Protein AF-A0A522AWQ5-F1 (afdb_monomer_lite)

Structure (mmCIF, N/CA/C/O backbone):
data_AF-A0A522AWQ5-F1
#
_entry.id   AF-A0A522AWQ5-F1
#
loop_
_atom_site.group_PDB
_atom_site.id
_atom_site.type_symbol
_atom_site.label_atom_id
_atom_site.label_alt_id
_atom_site.label_comp_id
_atom_site.label_asym_id
_atom_site.label_entity_id
_atom_site.label_seq_id
_atom_site.pdbx_PDB_ins_code
_atom_site.Cartn_x
_atom_site.Cartn_y
_atom_site.Cartn_z
_atom_site.occupancy
_atom_site.B_iso_or_equiv
_atom_site.auth_seq_id
_atom_site.auth_comp_id
_atom_site.auth_asym_id
_atom_site.auth_atom_id
_atom_site.pdbx_PDB_model_num
ATOM 1 N N . MET A 1 1 ? -18.745 2.064 -3.150 1.00 81.62 1 MET A N 1
ATOM 2 C CA . MET A 1 1 ? -17.447 1.526 -3.610 1.00 81.62 1 MET A CA 1
ATOM 3 C C . MET A 1 1 ? -16.704 2.576 -4.414 1.00 81.62 1 MET A C 1
ATOM 5 O O . MET A 1 1 ? -17.280 3.145 -5.334 1.00 81.62 1 MET A O 1
ATOM 9 N N . VAL A 1 2 ? -15.467 2.859 -4.018 1.00 91.50 2 VAL A N 1
ATOM 10 C CA . VAL A 1 2 ? -14.541 3.781 -4.694 1.00 91.50 2 VAL A CA 1
ATOM 11 C C . VAL A 1 2 ? -13.249 3.024 -5.001 1.00 91.50 2 VAL A C 1
ATOM 13 O O . VAL A 1 2 ? -12.941 2.045 -4.313 1.00 91.50 2 VAL A O 1
ATOM 16 N N . LYS A 1 3 ? -12.498 3.439 -6.027 1.00 93.88 3 LYS A N 1
ATOM 17 C CA . LYS A 1 3 ? -11.149 2.907 -6.253 1.00 93.88 3 LYS A CA 1
ATOM 18 C C . LYS A 1 3 ? -10.266 3.263 -5.061 1.00 93.88 3 LYS A C 1
ATOM 20 O O . LYS A 1 3 ? -10.357 4.370 -4.534 1.00 93.88 3 LYS A O 1
ATOM 25 N N . LEU A 1 4 ? -9.399 2.343 -4.654 1.00 93.19 4 LEU A N 1
ATOM 26 C CA . LEU A 1 4 ? -8.488 2.545 -3.531 1.00 93.19 4 LEU A CA 1
ATOM 27 C C . LEU A 1 4 ? -7.669 3.832 -3.709 1.00 93.19 4 LEU A C 1
ATOM 29 O O . LEU A 1 4 ? -7.658 4.664 -2.807 1.00 93.19 4 LEU A O 1
ATOM 33 N N . ARG A 1 5 ? -7.090 4.053 -4.894 1.00 92.62 5 ARG A N 1
ATOM 34 C CA . ARG A 1 5 ? -6.305 5.258 -5.214 1.00 92.62 5 ARG A CA 1
ATOM 35 C C . ARG A 1 5 ? -7.086 6.578 -5.105 1.00 92.62 5 ARG A C 1
ATOM 37 O O . ARG A 1 5 ? -6.496 7.610 -4.806 1.00 92.62 5 ARG A O 1
ATOM 44 N N . ASP A 1 6 ? -8.400 6.538 -5.338 1.00 93.88 6 ASP A N 1
ATOM 45 C CA . ASP A 1 6 ? -9.264 7.725 -5.413 1.00 93.88 6 ASP A CA 1
ATOM 46 C C . ASP A 1 6 ? -9.902 8.068 -4.059 1.00 93.88 6 ASP A C 1
ATOM 48 O O . ASP A 1 6 ? -10.607 9.070 -3.927 1.00 93.88 6 ASP A O 1
ATOM 52 N N . HIS A 1 7 ? -9.688 7.238 -3.035 1.00 93.88 7 HIS A N 1
ATOM 53 C CA . HIS A 1 7 ? -10.232 7.498 -1.712 1.00 93.88 7 HIS A CA 1
ATOM 54 C C . HIS A 1 7 ? -9.583 8.747 -1.098 1.00 93.88 7 HIS A C 1
ATOM 56 O O . HIS A 1 7 ? -8.361 8.850 -1.027 1.00 93.88 7 HIS A O 1
ATOM 62 N N . GLU A 1 8 ? -10.393 9.667 -0.566 1.00 93.19 8 GLU A N 1
ATOM 63 C CA . GLU A 1 8 ? -9.930 10.966 -0.048 1.00 93.19 8 GLU A CA 1
ATOM 64 C C . GLU A 1 8 ? -8.789 10.830 0.976 1.00 93.19 8 GLU A C 1
ATOM 66 O O . GLU A 1 8 ? -7.784 11.531 0.894 1.00 93.19 8 GLU A O 1
ATOM 71 N N . LYS A 1 9 ? -8.898 9.853 1.886 1.00 92.81 9 LYS A N 1
ATOM 72 C CA . LYS A 1 9 ? -7.884 9.551 2.917 1.00 92.81 9 LYS A CA 1
ATOM 73 C C . LYS A 1 9 ? -6.571 8.948 2.387 1.00 92.81 9 LYS A C 1
ATOM 75 O O . LYS A 1 9 ? -5.629 8.791 3.152 1.00 92.81 9 LYS A O 1
ATOM 80 N N . LEU A 1 10 ? -6.498 8.574 1.109 1.00 91.94 10 LEU A N 1
ATOM 81 C CA . LEU A 1 10 ? -5.268 8.095 0.463 1.00 91.94 10 LEU A CA 1
ATOM 82 C C . LEU A 1 10 ? -4.583 9.171 -0.383 1.00 91.94 10 LEU A C 1
ATOM 84 O O . LEU A 1 10 ? -3.482 8.948 -0.892 1.00 91.94 10 LEU A O 1
ATOM 88 N N . LYS A 1 11 ? -5.177 10.364 -0.486 1.00 89.94 11 LYS A N 1
ATOM 89 C CA . LYS A 1 11 ? -4.577 11.492 -1.194 1.00 89.94 11 LYS A CA 1
ATOM 90 C C . LYS A 1 11 ? -3.239 11.872 -0.553 1.00 89.94 11 LYS A C 1
ATOM 92 O O . LYS A 1 11 ? -3.180 12.222 0.620 1.00 89.94 11 LYS A O 1
ATOM 97 N N . GLY A 1 12 ? -2.162 11.801 -1.335 1.00 87.00 12 GLY A N 1
ATOM 98 C CA . GLY A 1 12 ? -0.795 12.066 -0.866 1.00 87.00 12 GLY A CA 1
ATOM 99 C C . GLY A 1 12 ? -0.112 10.891 -0.155 1.00 87.00 12 GLY A C 1
ATOM 100 O O . GLY A 1 12 ? 1.069 10.991 0.155 1.00 87.00 12 GLY A O 1
ATOM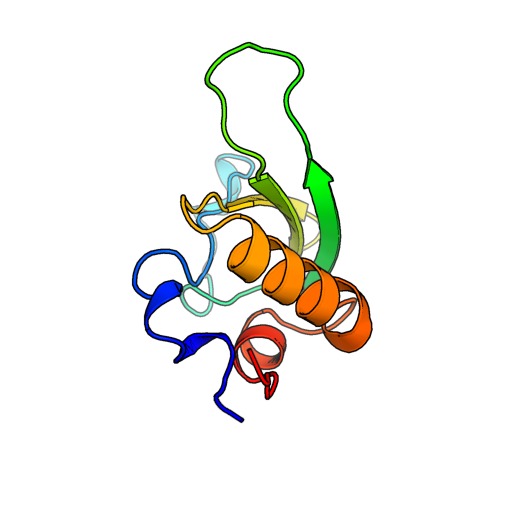 101 N N . LEU A 1 13 ? -0.821 9.779 0.068 1.00 89.88 13 LEU A N 1
ATOM 102 C CA . LEU A 1 13 ? -0.255 8.516 0.561 1.00 89.88 13 LEU A CA 1
ATOM 103 C C . LEU A 1 13 ? -0.151 7.452 -0.533 1.00 89.88 13 LEU A C 1
ATOM 105 O O . LEU A 1 13 ? 0.606 6.492 -0.388 1.00 89.88 13 LEU A O 1
ATOM 109 N N . TRP A 1 14 ? -0.944 7.600 -1.595 1.00 90.31 14 TRP A N 1
ATOM 110 C CA . TRP A 1 14 ? -0.941 6.723 -2.750 1.00 90.31 14 TRP A CA 1
ATOM 111 C C . TRP A 1 14 ? -0.384 7.435 -3.995 1.00 90.31 14 TRP A C 1
ATOM 113 O O . TRP A 1 14 ? -0.796 8.566 -4.273 1.00 90.31 14 TR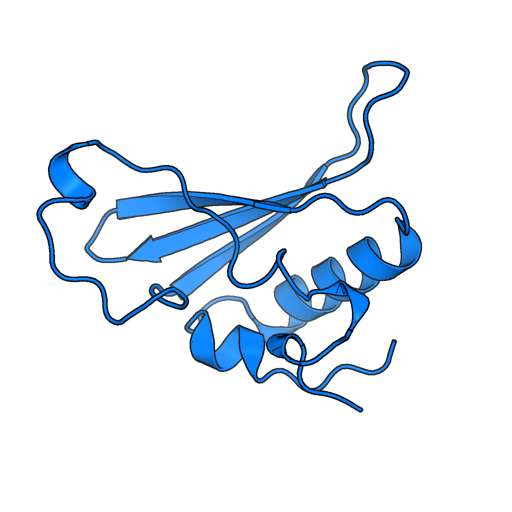P A O 1
ATOM 123 N N . PRO A 1 15 ? 0.492 6.773 -4.772 1.00 89.12 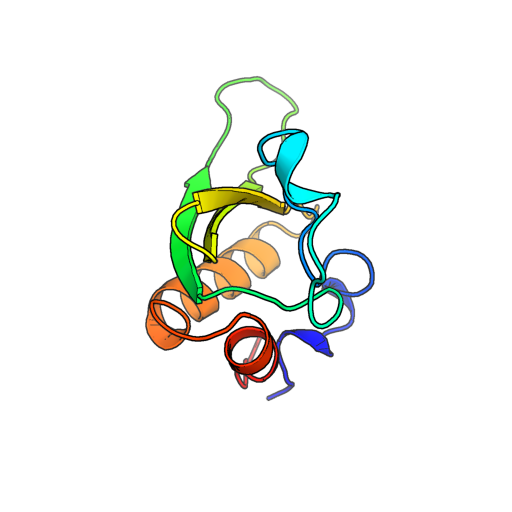15 PRO A N 1
ATOM 124 C CA . PRO A 1 15 ? 1.162 5.512 -4.443 1.00 89.12 15 PRO A CA 1
ATOM 125 C C . PRO A 1 15 ? 2.137 5.664 -3.260 1.00 89.12 15 PRO A C 1
ATOM 127 O O . PRO A 1 15 ? 2.602 6.774 -2.993 1.00 89.12 15 PRO A O 1
ATOM 130 N N . PRO A 1 16 ? 2.460 4.572 -2.539 1.00 88.81 16 PRO A N 1
ATOM 131 C CA . 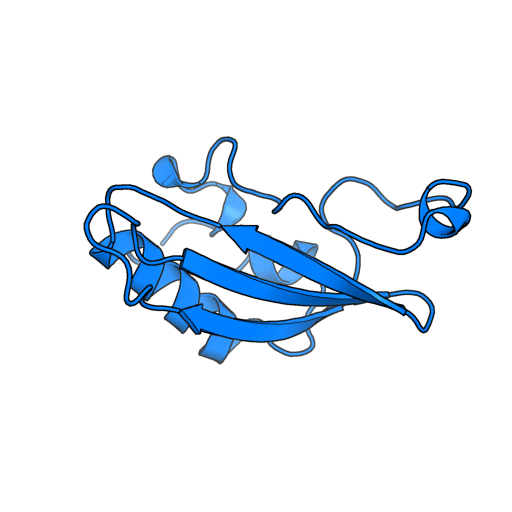PRO A 1 16 ? 3.461 4.620 -1.481 1.00 88.81 16 PRO A CA 1
ATOM 132 C C . PRO A 1 16 ? 4.820 5.069 -2.022 1.00 88.81 16 PRO A C 1
ATOM 134 O O . PRO A 1 16 ? 5.203 4.721 -3.137 1.00 88.81 16 PRO A O 1
ATOM 137 N N . VAL A 1 17 ? 5.586 5.783 -1.201 1.00 87.50 17 VAL A N 1
ATOM 138 C CA . VAL A 1 17 ? 6.997 6.046 -1.502 1.00 87.50 17 VAL A CA 1
ATOM 139 C C . VAL A 1 17 ? 7.795 4.783 -1.201 1.00 87.50 17 VAL A C 1
ATOM 141 O O . VAL A 1 17 ? 7.679 4.216 -0.111 1.00 87.50 17 VAL A O 1
ATOM 144 N N . PHE A 1 18 ? 8.594 4.345 -2.171 1.00 88.25 18 PHE A N 1
ATOM 145 C CA . PHE A 1 18 ? 9.399 3.134 -2.074 1.00 88.25 18 PHE A CA 1
ATOM 146 C C . PHE A 1 18 ? 10.883 3.452 -1.886 1.00 88.25 18 PHE A C 1
ATOM 148 O O . PHE A 1 18 ? 11.442 4.325 -2.547 1.00 88.25 18 PHE A O 1
ATOM 155 N N . GLU A 1 19 ? 11.523 2.694 -1.002 1.00 85.62 19 GLU A N 1
ATOM 156 C CA . GLU A 1 19 ? 12.968 2.663 -0.802 1.00 85.62 19 GLU A CA 1
ATOM 157 C C . GLU A 1 19 ? 13.562 1.451 -1.538 1.00 85.62 19 GLU A C 1
ATOM 159 O O . GLU A 1 19 ? 13.031 0.337 -1.450 1.00 85.62 19 GLU A O 1
ATOM 164 N N . GLY A 1 20 ? 14.675 1.667 -2.243 1.00 79.06 20 GLY A N 1
ATOM 165 C CA . GLY A 1 20 ? 15.382 0.653 -3.026 1.00 79.06 20 GLY A CA 1
ATOM 166 C C . GLY A 1 20 ? 16.871 0.981 -3.226 1.00 79.06 20 GLY A C 1
ATOM 167 O O . GLY A 1 20 ? 17.329 2.045 -2.798 1.00 79.06 20 GLY A O 1
ATOM 168 N N . PRO A 1 21 ? 17.654 0.071 -3.836 1.00 75.69 21 PRO A N 1
ATOM 169 C CA . PRO A 1 21 ? 19.086 0.271 -4.082 1.00 75.69 21 PRO A CA 1
ATOM 170 C C . PRO A 1 21 ? 19.346 1.495 -4.971 1.00 75.69 21 PRO A C 1
ATOM 172 O O . PRO A 1 21 ? 18.567 1.778 -5.864 1.00 75.69 21 PRO A O 1
ATOM 175 N N . HIS A 1 22 ? 20.453 2.219 -4.772 1.00 69.31 22 HIS A N 1
ATOM 176 C CA . HIS A 1 22 ? 20.696 3.494 -5.475 1.00 69.31 22 HIS A CA 1
ATOM 177 C C . HIS A 1 22 ? 20.728 3.357 -7.009 1.00 69.31 22 HIS A C 1
ATOM 179 O O . HIS A 1 22 ? 20.248 4.247 -7.700 1.00 69.31 22 HIS A O 1
ATOM 185 N N . SER A 1 23 ? 21.208 2.220 -7.527 1.00 67.50 23 SER A N 1
ATOM 186 C CA . SER A 1 23 ? 21.242 1.887 -8.962 1.00 67.50 23 SER A CA 1
ATOM 187 C C . SER A 1 23 ? 19.862 1.712 -9.611 1.00 67.50 23 SER A C 1
ATOM 189 O O . SER A 1 23 ? 19.766 1.561 -10.827 1.00 67.50 23 SER A O 1
ATOM 191 N N . PHE A 1 24 ? 18.792 1.699 -8.812 1.00 72.56 24 PHE A N 1
ATOM 192 C CA . PHE A 1 24 ? 17.409 1.680 -9.274 1.00 72.56 24 PHE A CA 1
ATOM 193 C C . PHE A 1 24 ? 17.006 2.997 -9.936 1.00 72.56 24 PHE A C 1
ATOM 195 O O . PHE A 1 24 ? 16.415 2.971 -11.006 1.00 72.56 24 PHE A O 1
ATOM 202 N N . TRP A 1 25 ? 17.344 4.145 -9.335 1.00 71.56 25 TRP A N 1
ATOM 203 C CA . TRP A 1 25 ? 16.834 5.453 -9.772 1.00 71.56 25 TRP A CA 1
ATOM 204 C C . TRP A 1 25 ? 17.334 5.880 -11.158 1.00 71.56 25 TRP A C 1
ATOM 206 O O . TRP A 1 25 ? 16.746 6.769 -11.768 1.00 71.56 25 TRP A O 1
ATOM 216 N N . ASP A 1 26 ? 18.368 5.208 -11.666 1.00 77.19 26 ASP A N 1
ATOM 217 C CA . ASP A 1 26 ? 18.896 5.394 -13.017 1.00 77.19 26 ASP A CA 1
ATOM 218 C C . ASP A 1 26 ? 18.064 4.666 -14.096 1.00 77.19 26 ASP A C 1
ATOM 220 O O . ASP A 1 26 ? 18.234 4.922 -15.291 1.00 77.19 26 ASP A O 1
ATOM 224 N N . LYS A 1 27 ? 17.159 3.753 -13.710 1.00 74.19 27 LYS A N 1
ATOM 225 C CA . LYS A 1 27 ? 16.273 3.018 -14.628 1.00 74.19 27 LYS A CA 1
ATOM 226 C C . LYS A 1 27 ? 14.976 3.792 -14.897 1.00 74.19 27 LYS A C 1
ATOM 228 O O . LYS A 1 27 ? 14.555 4.649 -14.124 1.00 74.19 27 LYS A O 1
ATOM 233 N N . HIS A 1 28 ? 14.324 3.507 -16.027 1.00 74.69 28 HIS A N 1
ATOM 234 C CA . HIS A 1 28 ? 13.017 4.088 -16.341 1.00 74.69 28 HIS A CA 1
ATOM 235 C C . HIS A 1 28 ? 11.903 3.363 -15.573 1.00 74.69 28 HIS A C 1
ATOM 237 O O . HIS A 1 28 ? 11.776 2.144 -15.681 1.00 74.69 28 HIS A O 1
ATOM 243 N N . HIS A 1 29 ? 11.056 4.122 -14.873 1.00 70.00 29 HIS A N 1
ATOM 244 C CA . HIS A 1 29 ? 9.886 3.605 -14.160 1.00 70.00 29 HIS A CA 1
ATOM 245 C C . HIS A 1 29 ? 8.609 4.187 -14.778 1.00 70.00 29 HIS A C 1
ATOM 247 O O . HIS A 1 29 ? 8.563 5.400 -15.004 1.00 70.00 29 HIS A O 1
ATOM 253 N N . PRO A 1 30 ? 7.561 3.378 -15.022 1.00 64.25 30 PRO A N 1
ATOM 254 C CA . PRO A 1 30 ? 6.338 3.815 -15.704 1.00 64.25 30 PRO A CA 1
ATOM 255 C C . PRO A 1 30 ? 5.419 4.745 -14.871 1.00 64.25 30 PRO A C 1
ATOM 257 O O . PRO A 1 30 ? 4.207 4.746 -15.052 1.00 64.25 30 PRO A O 1
ATOM 260 N N . GLY A 1 31 ? 5.962 5.576 -13.976 1.00 69.06 31 GLY A N 1
ATOM 261 C CA . GLY A 1 31 ? 5.209 6.494 -13.112 1.00 69.06 31 GLY A CA 1
ATOM 262 C C . GLY A 1 31 ? 5.394 6.177 -11.629 1.00 69.06 31 GLY A C 1
ATOM 263 O O . GLY A 1 31 ? 6.452 5.703 -11.237 1.00 69.06 31 GLY A O 1
ATOM 264 N N . GLY A 1 32 ? 4.392 6.467 -10.790 1.00 72.94 32 GLY A N 1
ATOM 265 C CA . GLY A 1 32 ? 4.433 6.188 -9.343 1.00 72.94 32 GLY A CA 1
ATOM 266 C C . GLY A 1 32 ? 3.861 4.822 -8.932 1.00 72.94 32 GLY A C 1
ATOM 267 O O . GLY A 1 32 ? 4.061 4.392 -7.803 1.00 72.94 32 GLY A O 1
ATOM 268 N N . GLU A 1 33 ? 3.159 4.134 -9.833 1.00 85.31 33 GLU A N 1
ATOM 269 C CA . GLU A 1 33 ? 2.456 2.870 -9.571 1.00 85.31 33 GLU A CA 1
ATOM 270 C C . GLU A 1 33 ? 3.067 1.728 -10.392 1.00 85.31 33 GLU A C 1
ATOM 272 O O . GLU A 1 33 ? 2.470 1.203 -11.327 1.00 85.31 33 GLU A O 1
ATOM 277 N N . TRP A 1 34 ? 4.295 1.356 -10.060 1.00 86.94 34 TRP A N 1
ATOM 278 C CA . TRP A 1 34 ? 5.046 0.315 -10.758 1.00 86.94 34 TRP A CA 1
ATOM 279 C C . TRP A 1 34 ? 5.304 -0.886 -9.851 1.00 86.94 34 TRP A C 1
ATOM 281 O O . TRP A 1 34 ? 5.231 -0.792 -8.628 1.00 86.94 34 TRP A O 1
ATOM 291 N N . GLY A 1 35 ? 5.616 -2.020 -10.476 1.00 91.56 35 GLY A N 1
ATOM 292 C CA . GLY A 1 35 ? 5.930 -3.267 -9.790 1.00 91.56 35 GLY A CA 1
ATOM 293 C C . GLY A 1 35 ? 4.715 -4.042 -9.279 1.00 91.56 35 GLY A C 1
ATOM 294 O O . GLY A 1 35 ? 3.588 -3.546 -9.217 1.00 91.56 35 GLY A O 1
ATOM 295 N N . GLU A 1 36 ? 4.969 -5.303 -8.941 1.00 95.31 36 GLU A N 1
ATOM 296 C CA . GLU A 1 36 ? 3.985 -6.271 -8.464 1.00 95.31 36 GLU A CA 1
ATOM 297 C C . GLU A 1 36 ? 3.971 -6.323 -6.933 1.00 95.31 36 GLU A C 1
ATOM 299 O O . GLU A 1 36 ? 5.005 -6.547 -6.299 1.00 95.31 36 GLU A O 1
ATOM 304 N N . LEU A 1 37 ? 2.801 -6.167 -6.312 1.00 96.38 37 LEU A N 1
ATOM 305 C CA . LEU A 1 37 ? 2.651 -6.287 -4.864 1.00 96.38 37 LEU A CA 1
ATOM 306 C C . LEU A 1 37 ? 2.918 -7.733 -4.409 1.00 96.38 37 LEU A C 1
ATOM 308 O O . LEU A 1 37 ? 2.073 -8.614 -4.568 1.00 96.38 37 LEU A O 1
ATOM 312 N N . GLN A 1 38 ? 4.061 -7.969 -3.765 1.00 96.75 38 GLN A N 1
ATOM 313 C CA . GLN A 1 38 ? 4.434 -9.285 -3.232 1.00 96.75 38 GLN A CA 1
ATOM 314 C C . GLN A 1 38 ? 3.925 -9.511 -1.816 1.00 96.75 38 GLN A C 1
ATOM 316 O O . GLN A 1 38 ? 3.514 -10.611 -1.444 1.00 96.75 38 GLN A O 1
ATOM 321 N N . GLN A 1 39 ? 3.990 -8.474 -0.982 1.00 96.81 39 GLN A N 1
ATOM 322 C CA . GLN A 1 39 ? 3.671 -8.605 0.431 1.00 96.81 39 GLN A CA 1
ATOM 323 C C . GLN A 1 39 ? 3.105 -7.309 0.990 1.00 96.81 39 GLN A C 1
ATOM 325 O O . GLN A 1 39 ? 3.594 -6.219 0.718 1.00 96.81 39 GLN A O 1
ATOM 330 N N . VAL A 1 40 ? 2.126 -7.447 1.877 1.00 96.75 40 VAL A N 1
ATOM 331 C CA . VAL A 1 40 ? 1.701 -6.374 2.770 1.00 96.75 40 VAL A CA 1
ATOM 332 C C . VAL A 1 40 ? 1.658 -6.906 4.201 1.00 96.75 40 VAL A C 1
ATOM 334 O O . VAL A 1 40 ? 1.175 -8.012 4.457 1.00 96.75 40 VAL A O 1
ATOM 337 N N . LYS A 1 41 ? 2.207 -6.145 5.145 1.00 97.00 41 LYS A N 1
ATOM 338 C CA . LYS A 1 41 ? 2.265 -6.481 6.571 1.00 97.00 41 LYS A CA 1
ATOM 339 C C . LYS A 1 41 ? 1.689 -5.340 7.395 1.00 97.00 41 LYS A C 1
ATOM 341 O O . LYS A 1 41 ? 2.059 -4.187 7.203 1.00 97.00 41 LYS A O 1
ATOM 346 N N . TRP A 1 42 ? 0.825 -5.693 8.339 1.00 96.88 42 TRP A N 1
ATOM 347 C CA . TRP A 1 42 ? 0.375 -4.798 9.399 1.00 96.88 42 TRP A CA 1
ATOM 348 C C . TRP A 1 42 ? 1.410 -4.791 10.520 1.00 96.88 42 TRP A C 1
ATOM 350 O O . TRP A 1 42 ? 1.726 -5.859 11.049 1.00 96.88 42 TRP A O 1
ATOM 360 N N . VAL A 1 43 ? 1.924 -3.620 10.886 1.00 95.94 43 VAL A N 1
ATOM 361 C CA . VAL A 1 43 ? 2.908 -3.478 11.963 1.00 95.94 43 VAL A CA 1
ATOM 362 C C . VAL A 1 43 ? 2.337 -2.585 13.056 1.00 95.94 43 VAL A C 1
ATOM 364 O O . VAL A 1 43 ? 1.888 -1.475 12.784 1.00 95.94 43 VAL A O 1
ATOM 367 N N . VAL A 1 44 ? 2.363 -3.083 14.293 1.00 94.12 44 VAL A N 1
ATOM 368 C CA . VAL A 1 44 ? 2.080 -2.301 15.501 1.00 94.12 44 VAL A CA 1
ATOM 369 C C . VAL A 1 44 ? 3.423 -2.064 16.192 1.00 94.12 44 VAL A C 1
ATOM 371 O O . VAL A 1 44 ? 4.037 -3.042 16.611 1.00 94.12 44 VAL A O 1
ATOM 374 N N . PRO A 1 45 ? 3.924 -0.820 16.245 1.00 90.75 45 PRO A N 1
ATOM 375 C CA . PRO A 1 45 ? 5.173 -0.514 16.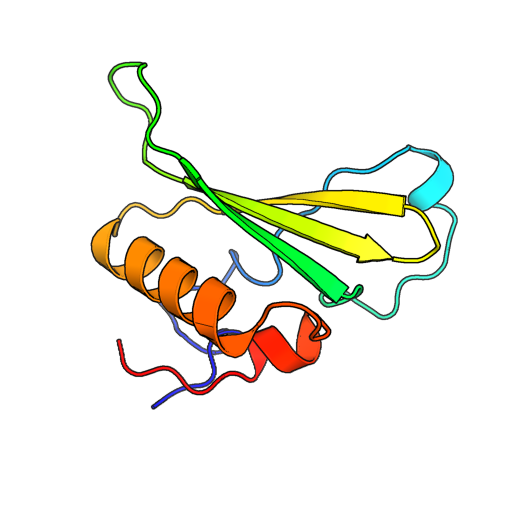929 1.00 90.75 45 PRO A CA 1
ATOM 376 C C . PRO A 1 45 ? 5.060 -0.746 18.437 1.00 90.75 45 PRO A C 1
ATOM 378 O O . PRO A 1 45 ? 4.045 -0.416 19.047 1.00 90.75 45 PRO A O 1
ATOM 381 N N . ASP A 1 46 ? 6.140 -1.223 19.053 1.00 89.88 46 ASP A N 1
ATOM 382 C CA . ASP A 1 46 ? 6.219 -1.373 20.513 1.00 89.88 46 ASP A CA 1
ATOM 383 C C . ASP A 1 46 ? 6.523 -0.041 21.224 1.00 89.88 46 ASP A C 1
ATOM 385 O O . ASP A 1 46 ? 6.371 0.091 22.442 1.00 89.88 46 ASP A O 1
ATOM 389 N N . ARG A 1 47 ? 6.972 0.976 20.476 1.00 90.94 47 ARG A N 1
ATOM 390 C CA . ARG A 1 47 ? 7.351 2.274 21.034 1.00 90.94 47 ARG A CA 1
ATOM 391 C C . ARG A 1 47 ? 6.124 3.148 21.280 1.00 90.94 47 ARG A C 1
ATOM 393 O O . ARG A 1 47 ? 5.331 3.423 20.383 1.00 90.94 47 ARG A O 1
ATOM 400 N N . LYS A 1 48 ? 6.020 3.675 22.503 1.00 85.81 48 LYS A N 1
ATOM 401 C CA . LYS A 1 48 ? 4.959 4.608 22.898 1.00 85.81 48 LYS A CA 1
ATOM 402 C C . LYS A 1 48 ? 4.952 5.851 21.997 1.00 85.81 48 LYS A C 1
ATOM 404 O O . LYS A 1 48 ? 5.949 6.566 21.932 1.00 85.81 48 LYS A O 1
ATOM 409 N N . GLY A 1 49 ? 3.803 6.125 21.380 1.00 84.31 49 GLY A N 1
ATOM 410 C CA . GLY A 1 49 ? 3.572 7.303 20.538 1.00 84.31 49 GLY A CA 1
ATOM 411 C C . GLY A 1 49 ? 3.760 7.071 19.038 1.00 84.31 49 GLY A C 1
ATOM 412 O O . GLY A 1 49 ? 3.451 7.971 18.265 1.00 84.31 49 GLY A O 1
ATOM 413 N N . GLU A 1 50 ? 4.220 5.891 18.611 1.00 90.19 50 GLU A N 1
ATOM 414 C CA . GLU A 1 50 ? 4.263 5.542 17.189 1.00 90.19 50 GLU A CA 1
ATOM 415 C C . GLU A 1 50 ? 2.930 4.930 16.734 1.00 90.19 50 GLU A C 1
ATOM 417 O O . GLU A 1 50 ? 2.336 4.097 17.424 1.00 90.19 50 GLU A O 1
ATOM 422 N N . LEU A 1 51 ? 2.449 5.357 15.564 1.00 91.00 51 LEU A N 1
ATOM 423 C CA . LEU A 1 51 ? 1.215 4.849 14.970 1.00 91.00 51 LEU A CA 1
ATOM 424 C C . LEU A 1 51 ? 1.456 3.508 14.257 1.00 91.00 51 LEU A C 1
ATOM 426 O O . LEU A 1 51 ? 2.531 3.301 13.683 1.00 91.00 51 LEU A O 1
ATOM 430 N N . PRO A 1 52 ? 0.459 2.604 14.231 1.00 94.12 52 PRO A N 1
ATOM 431 C CA . PRO A 1 52 ? 0.496 1.440 13.359 1.00 94.12 52 PRO A CA 1
ATOM 432 C C . PRO A 1 52 ? 0.691 1.835 11.895 1.00 94.12 52 PRO A C 1
ATOM 434 O O . PRO A 1 52 ? 0.149 2.837 11.433 1.00 94.12 52 PRO A O 1
ATOM 437 N N . TYR A 1 53 ? 1.431 1.018 11.150 1.00 94.81 53 TYR A N 1
ATOM 438 C CA . TYR A 1 53 ? 1.729 1.287 9.746 1.00 94.81 53 TYR A CA 1
ATOM 439 C C . TYR A 1 53 ? 1.659 0.024 8.888 1.00 94.81 53 TYR A C 1
ATOM 441 O O . TYR A 1 53 ? 1.748 -1.111 9.373 1.00 94.81 53 TYR A O 1
ATOM 449 N N . LEU A 1 54 ? 1.513 0.224 7.580 1.00 95.94 54 LEU A N 1
ATOM 450 C CA . LEU A 1 54 ? 1.603 -0.828 6.576 1.00 95.94 54 LEU A CA 1
ATOM 451 C C . LEU A 1 54 ? 3.017 -0.881 6.036 1.00 95.94 54 LEU A C 1
ATOM 453 O O . LEU A 1 54 ? 3.541 0.124 5.566 1.00 95.94 54 LEU A O 1
ATOM 457 N N . LYS A 1 55 ? 3.620 -2.065 6.062 1.00 96.00 55 LYS A N 1
ATOM 458 C CA . LYS A 1 55 ? 4.833 -2.354 5.302 1.00 96.00 55 LYS A CA 1
ATOM 459 C C . LYS A 1 55 ? 4.432 -3.058 4.015 1.00 96.00 55 LYS A C 1
ATOM 461 O O . LYS A 1 55 ? 3.837 -4.134 4.066 1.00 96.00 55 LYS A O 1
ATOM 466 N N . ILE A 1 56 ? 4.769 -2.456 2.887 1.00 95.94 56 ILE A N 1
ATOM 467 C CA . ILE A 1 56 ? 4.417 -2.908 1.543 1.00 95.94 56 ILE A CA 1
ATOM 468 C C . ILE A 1 56 ? 5.715 -3.332 0.858 1.00 95.94 56 ILE A C 1
ATOM 470 O O . ILE A 1 56 ? 6.694 -2.592 0.909 1.00 95.94 56 ILE A O 1
ATOM 474 N N . ILE A 1 57 ? 5.745 -4.522 0.264 1.00 95.38 57 ILE A N 1
ATOM 475 C CA . ILE A 1 57 ? 6.851 -4.989 -0.574 1.00 95.38 57 ILE A CA 1
ATOM 476 C C . ILE A 1 57 ? 6.339 -5.166 -1.990 1.00 95.38 57 ILE A C 1
ATOM 478 O O . ILE A 1 57 ? 5.370 -5.899 -2.215 1.00 95.38 57 ILE A O 1
ATOM 482 N N . VAL A 1 58 ? 7.013 -4.508 -2.918 1.00 94.06 58 VAL A N 1
ATOM 483 C CA . VAL A 1 58 ? 6.737 -4.575 -4.347 1.00 94.06 58 VAL A CA 1
ATOM 484 C C . VAL A 1 58 ? 7.963 -5.140 -5.042 1.00 94.06 58 VAL A C 1
ATOM 486 O O . VAL A 1 58 ? 9.075 -4.726 -4.736 1.00 94.06 58 VAL A O 1
ATOM 489 N N . HIS A 1 59 ? 7.760 -6.082 -5.953 1.00 92.75 59 HIS A N 1
ATOM 490 C CA . HIS A 1 59 ? 8.822 -6.644 -6.773 1.00 92.75 59 HIS A CA 1
ATOM 491 C C . HIS A 1 59 ? 8.794 -6.024 -8.158 1.00 92.75 59 HIS A C 1
ATOM 493 O O . HIS A 1 59 ? 7.741 -5.949 -8.799 1.00 92.75 59 HIS A O 1
ATOM 499 N N . TRP A 1 60 ? 9.954 -5.595 -8.627 1.00 89.94 60 TRP A N 1
ATOM 500 C CA . TRP A 1 60 ? 10.122 -5.086 -9.974 1.00 89.94 60 TRP A CA 1
ATOM 501 C C . TRP A 1 60 ? 11.569 -5.269 -10.417 1.00 89.94 60 TRP A C 1
ATOM 503 O O . TRP A 1 60 ? 12.484 -4.985 -9.652 1.00 89.94 60 TRP A O 1
ATOM 513 N N . ASP A 1 61 ? 11.763 -5.727 -11.654 1.00 87.88 61 ASP A N 1
ATOM 514 C CA . ASP A 1 61 ? 13.086 -5.864 -12.279 1.00 87.88 61 ASP A CA 1
ATOM 515 C C . ASP A 1 61 ? 14.117 -6.582 -11.383 1.00 87.88 61 ASP A C 1
ATOM 517 O O . ASP A 1 61 ? 15.203 -6.073 -11.107 1.00 87.88 61 ASP A O 1
ATOM 521 N N . GLU A 1 62 ? 13.722 -7.757 -10.876 1.00 87.75 62 GLU A N 1
ATOM 522 C CA . GLU A 1 62 ? 14.520 -8.635 -10.001 1.00 87.75 62 GLU A CA 1
ATOM 523 C C . GLU A 1 62 ? 14.865 -8.048 -8.619 1.00 87.75 62 GLU A C 1
ATOM 525 O O . GLU A 1 62 ? 15.630 -8.643 -7.857 1.00 87.75 62 GLU A O 1
ATOM 530 N N . VAL A 1 63 ? 14.271 -6.910 -8.251 1.00 88.44 63 VAL A N 1
ATOM 531 C CA . VAL A 1 63 ? 14.524 -6.215 -6.987 1.00 88.44 63 VAL A CA 1
ATOM 532 C C . VAL A 1 63 ? 13.233 -6.054 -6.186 1.00 88.44 63 VAL A C 1
ATOM 534 O O . VAL A 1 63 ? 12.172 -5.727 -6.717 1.00 88.44 63 VAL A O 1
ATOM 537 N N . ASP A 1 64 ? 13.343 -6.252 -4.872 1.00 91.44 64 ASP A N 1
ATOM 538 C CA . ASP A 1 64 ? 12.272 -5.969 -3.921 1.00 91.44 64 ASP A CA 1
ATOM 539 C C . ASP A 1 64 ? 12.417 -4.559 -3.342 1.00 91.44 64 ASP A C 1
ATOM 541 O O . ASP A 1 64 ? 13.453 -4.184 -2.786 1.00 91.44 64 ASP A O 1
ATOM 545 N N . PHE A 1 65 ? 11.328 -3.803 -3.404 1.00 91.56 65 PHE A N 1
ATOM 546 C CA . PHE A 1 65 ? 11.211 -2.441 -2.911 1.00 91.56 65 PHE A CA 1
ATOM 547 C C . PHE A 1 65 ? 10.315 -2.392 -1.694 1.00 91.56 65 PHE A C 1
ATOM 549 O O . PHE A 1 65 ? 9.282 -3.063 -1.630 1.00 91.56 65 PHE A O 1
ATOM 556 N N . ARG A 1 66 ? 10.685 -1.557 -0.726 1.00 92.94 66 ARG A N 1
ATOM 557 C CA . ARG A 1 66 ? 9.928 -1.399 0.512 1.00 92.94 66 ARG A CA 1
ATOM 558 C C . ARG A 1 66 ? 9.224 -0.052 0.536 1.00 92.94 66 ARG A C 1
ATOM 560 O O . ARG A 1 66 ? 9.879 0.979 0.534 1.00 92.94 66 ARG A O 1
ATOM 567 N N . GLY A 1 67 ? 7.905 -0.080 0.667 1.00 92.62 67 GLY A N 1
ATOM 568 C CA . GLY A 1 67 ? 7.078 1.083 0.967 1.00 92.62 67 GLY A CA 1
ATOM 569 C C . GLY A 1 67 ? 6.529 1.026 2.389 1.00 92.62 67 GLY A C 1
ATOM 570 O O . GLY A 1 67 ? 6.343 -0.055 2.967 1.00 92.62 67 GLY A O 1
ATOM 571 N N . VAL A 1 68 ? 6.259 2.197 2.959 1.00 93.62 68 VAL A N 1
ATOM 572 C CA . VAL A 1 68 ? 5.574 2.339 4.248 1.00 93.62 68 VAL A CA 1
ATOM 573 C C . VAL A 1 68 ? 4.410 3.313 4.104 1.00 93.62 68 VAL A C 1
ATOM 575 O O . VAL A 1 68 ? 4.556 4.367 3.494 1.00 93.62 68 VAL A O 1
ATOM 578 N N . MET A 1 69 ? 3.262 2.967 4.685 1.00 93.38 69 MET A N 1
ATOM 579 C CA . MET A 1 69 ? 2.094 3.846 4.763 1.00 93.38 69 MET A CA 1
ATOM 580 C C . MET A 1 69 ? 1.624 3.948 6.211 1.00 93.38 69 MET A C 1
ATOM 582 O O . MET A 1 69 ? 1.414 2.930 6.868 1.00 93.38 69 MET A O 1
ATOM 586 N N . THR A 1 70 ? 1.436 5.172 6.692 1.00 93.00 70 THR A N 1
ATOM 587 C CA . THR A 1 70 ? 0.878 5.477 8.013 1.00 93.00 70 THR A CA 1
ATOM 588 C C . THR A 1 70 ? -0.292 6.441 7.857 1.00 93.00 70 THR A C 1
ATOM 590 O O . THR A 1 70 ? -0.327 7.212 6.897 1.00 93.00 70 THR A O 1
ATOM 593 N N . HIS A 1 71 ? -1.266 6.369 8.760 1.00 92.62 71 HIS A N 1
ATOM 594 C CA . HIS A 1 71 ? -2.440 7.237 8.756 1.00 92.62 71 HIS A CA 1
ATOM 595 C C . HIS A 1 71 ? -3.046 7.300 10.170 1.00 92.62 71 HIS A C 1
ATOM 597 O O . HIS A 1 71 ? -3.152 6.271 10.839 1.00 92.62 71 HIS A O 1
ATOM 603 N N . ASP A 1 72 ? -3.486 8.484 10.606 1.00 92.06 72 ASP A N 1
ATOM 604 C CA . ASP A 1 72 ? -4.043 8.702 11.955 1.00 92.06 72 ASP A CA 1
ATOM 605 C C . ASP A 1 72 ? -5.326 7.882 12.194 1.00 92.06 72 ASP A C 1
ATOM 607 O O . ASP A 1 72 ? -5.528 7.280 13.249 1.00 92.06 72 ASP A O 1
ATOM 611 N N . ASP A 1 73 ? -6.181 7.782 11.172 1.00 93.44 73 ASP A N 1
ATOM 612 C CA . ASP A 1 73 ? -7.299 6.827 11.117 1.00 93.44 73 ASP A CA 1
ATOM 613 C C . ASP A 1 73 ? -6.798 5.379 10.928 1.00 93.44 73 ASP A C 1
ATOM 615 O O . ASP A 1 73 ? -6.730 4.835 9.821 1.00 93.44 73 ASP A O 1
ATOM 619 N N . THR A 1 74 ? -6.433 4.753 12.046 1.00 92.00 74 THR A N 1
ATOM 620 C CA . THR A 1 74 ? -5.967 3.360 12.110 1.00 92.00 74 THR A CA 1
ATOM 621 C C . THR A 1 74 ? -7.014 2.348 11.600 1.00 92.00 74 THR A C 1
ATOM 623 O O . THR A 1 74 ? -6.627 1.436 10.862 1.00 92.00 74 THR A O 1
ATOM 626 N N . PRO A 1 75 ? -8.324 2.457 11.928 1.00 92.75 75 PRO A N 1
ATOM 627 C CA . PRO A 1 75 ? -9.356 1.593 11.343 1.00 92.75 75 PRO A CA 1
ATOM 628 C C . PRO A 1 75 ? -9.406 1.646 9.814 1.00 92.75 75 PRO A C 1
ATOM 630 O O . PRO A 1 75 ? -9.484 0.596 9.170 1.00 92.75 75 PRO A O 1
ATOM 633 N N . PHE A 1 76 ? -9.316 2.842 9.226 1.00 93.31 76 PHE A N 1
ATOM 634 C CA . PHE A 1 76 ? -9.233 3.001 7.775 1.00 93.31 76 PHE A CA 1
ATOM 635 C C . PHE A 1 76 ? -7.991 2.304 7.209 1.00 93.31 76 PHE A C 1
ATOM 637 O O . PHE A 1 76 ? -8.108 1.473 6.305 1.00 93.31 76 PHE A O 1
ATOM 644 N N . LEU A 1 77 ? -6.814 2.556 7.792 1.00 94.31 77 LEU A N 1
ATOM 645 C CA . LEU A 1 77 ? -5.561 1.932 7.358 1.00 94.31 77 LEU A CA 1
ATOM 646 C C . LEU A 1 77 ? -5.624 0.399 7.442 1.00 94.31 77 LEU A C 1
ATOM 648 O O . LEU A 1 77 ? -5.096 -0.308 6.580 1.00 94.31 77 LEU A O 1
ATOM 652 N N . LYS A 1 78 ? -6.317 -0.138 8.452 1.00 94.06 78 LYS A N 1
ATOM 653 C CA . LYS A 1 78 ? -6.536 -1.578 8.589 1.00 94.06 78 LYS A CA 1
ATOM 654 C C . LYS A 1 78 ? -7.398 -2.131 7.455 1.00 94.06 78 LYS A C 1
ATOM 656 O O . LYS A 1 78 ? -7.064 -3.183 6.917 1.00 94.06 78 LYS A O 1
ATOM 661 N N . LYS A 1 79 ? -8.455 -1.424 7.042 1.00 93.88 79 LYS A N 1
ATOM 662 C CA . LYS A 1 79 ? -9.271 -1.816 5.877 1.00 93.88 79 LYS A CA 1
ATOM 663 C C . LYS A 1 79 ? -8.465 -1.782 4.577 1.00 93.88 79 LYS A C 1
ATOM 665 O O . LYS A 1 79 ? -8.586 -2.706 3.774 1.00 93.88 79 LYS A O 1
ATOM 670 N N . VAL A 1 80 ? -7.604 -0.776 4.396 1.00 95.00 80 VAL A N 1
ATOM 671 C CA . VAL A 1 80 ? -6.666 -0.707 3.258 1.00 95.00 80 VAL A CA 1
ATOM 672 C C . VAL A 1 80 ? -5.757 -1.939 3.242 1.00 95.00 80 VAL A C 1
ATOM 674 O O . VAL A 1 80 ? -5.653 -2.615 2.219 1.00 95.00 80 VAL A O 1
ATOM 677 N N . TYR A 1 81 ? -5.171 -2.295 4.388 1.00 95.94 81 TYR A N 1
ATOM 678 C CA . TYR A 1 81 ? -4.367 -3.510 4.529 1.00 95.94 81 TYR A CA 1
ATOM 679 C C . TYR A 1 81 ? -5.119 -4.776 4.134 1.00 95.94 81 TYR A C 1
ATOM 681 O O . TYR A 1 81 ? -4.597 -5.563 3.345 1.00 95.94 81 TYR A O 1
ATOM 689 N N . GLU A 1 82 ? -6.332 -4.979 4.650 1.00 96.00 82 GLU A N 1
ATOM 690 C CA . GLU A 1 82 ? -7.120 -6.171 4.324 1.00 96.00 82 GLU A CA 1
ATOM 691 C C . GLU A 1 82 ? -7.469 -6.216 2.827 1.00 96.00 82 GLU A C 1
ATOM 693 O O . GLU A 1 82 ? -7.387 -7.277 2.204 1.00 96.00 82 GLU A O 1
ATOM 698 N N . ALA A 1 83 ? -7.783 -5.073 2.208 1.00 95.56 83 ALA A N 1
ATOM 699 C CA . ALA A 1 83 ? -8.047 -4.988 0.773 1.00 95.56 83 ALA A CA 1
ATOM 700 C C . ALA A 1 83 ? -6.817 -5.369 -0.067 1.00 95.56 83 ALA A C 1
ATOM 702 O O . ALA A 1 83 ? -6.931 -6.209 -0.964 1.00 95.56 83 ALA A O 1
ATOM 703 N N . MET A 1 84 ? -5.645 -4.810 0.248 1.00 95.50 84 MET A N 1
ATOM 704 C CA . MET A 1 84 ? -4.387 -5.130 -0.437 1.00 95.50 84 MET A CA 1
ATOM 705 C C . MET A 1 84 ? -3.992 -6.595 -0.228 1.00 95.50 84 MET A C 1
ATOM 707 O O . MET A 1 84 ? -3.614 -7.281 -1.176 1.00 95.50 84 MET A O 1
ATOM 711 N N . LYS A 1 85 ? -4.126 -7.106 1.000 1.00 96.19 85 LYS A N 1
ATOM 712 C CA . LYS A 1 85 ? -3.757 -8.481 1.349 1.00 96.19 85 LYS A CA 1
ATOM 713 C C . LYS A 1 85 ? -4.641 -9.519 0.665 1.00 96.19 85 LYS A C 1
ATOM 715 O O . LYS A 1 85 ? -4.137 -10.544 0.222 1.00 96.19 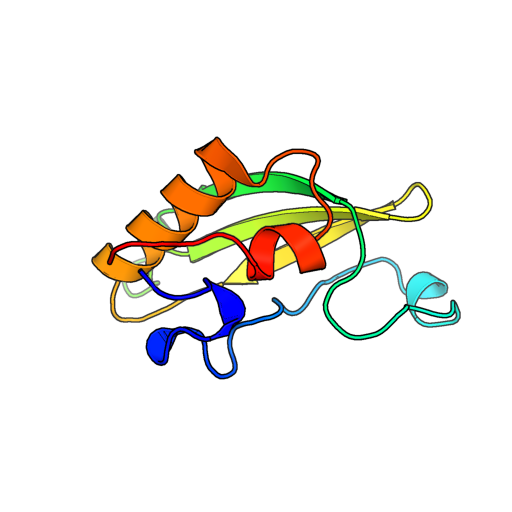85 LYS A O 1
ATOM 720 N N . SER A 1 86 ? -5.947 -9.275 0.606 1.00 95.62 86 SER A N 1
ATOM 721 C CA . SER A 1 86 ? -6.910 -10.234 0.053 1.00 95.62 86 SER A CA 1
ATOM 722 C C . SER A 1 86 ? -6.969 -10.218 -1.472 1.00 95.62 86 SER A C 1
ATOM 724 O O . SER A 1 86 ? -7.241 -11.252 -2.076 1.00 95.62 86 SER A O 1
ATOM 726 N N . ARG A 1 87 ? -6.751 -9.056 -2.102 1.00 95.88 87 ARG A N 1
ATOM 727 C CA . ARG A 1 87 ? -7.052 -8.860 -3.532 1.00 95.88 87 ARG A CA 1
ATOM 728 C C . ARG A 1 87 ? -5.923 -8.248 -4.350 1.00 95.88 87 ARG A C 1
ATOM 730 O O . ARG A 1 87 ? -6.089 -8.150 -5.565 1.00 95.88 87 ARG A O 1
ATOM 737 N N . GLY A 1 88 ? -4.840 -7.810 -3.713 1.00 94.75 88 GLY A N 1
ATOM 738 C CA . GLY A 1 88 ? -3.740 -7.105 -4.366 1.00 94.75 88 GLY A CA 1
ATOM 739 C C . GLY A 1 88 ? -2.460 -7.918 -4.544 1.00 94.75 88 GLY A C 1
ATOM 740 O O . GLY A 1 88 ? -1.632 -7.537 -5.358 1.00 94.75 88 GLY A O 1
ATOM 741 N N . ILE A 1 89 ? -2.270 -9.017 -3.808 1.00 96.75 89 ILE A N 1
ATOM 742 C CA . ILE A 1 89 ? -1.052 -9.833 -3.930 1.00 96.75 89 ILE A CA 1
ATOM 743 C C . ILE A 1 89 ? -0.936 -10.393 -5.355 1.00 96.75 89 ILE A C 1
ATOM 745 O O . ILE A 1 89 ? -1.910 -10.935 -5.880 1.00 96.75 89 ILE A O 1
ATOM 749 N N . ARG A 1 90 ? 0.258 -10.277 -5.948 1.00 95.38 90 ARG A N 1
ATOM 750 C CA . ARG A 1 90 ? 0.591 -10.598 -7.348 1.00 95.38 90 ARG A CA 1
ATOM 751 C C . ARG A 1 90 ? -0.073 -9.725 -8.415 1.00 95.38 90 ARG A C 1
ATOM 753 O O . ARG A 1 90 ? -0.111 -10.106 -9.579 1.00 95.38 90 ARG A O 1
ATOM 760 N N . LYS A 1 91 ? -0.611 -8.570 -8.033 1.00 95.88 91 LYS A N 1
ATOM 761 C CA . LYS A 1 91 ? -1.103 -7.563 -8.979 1.00 95.88 91 LYS A CA 1
ATOM 762 C C . LYS A 1 91 ? -0.136 -6.402 -9.078 1.00 95.88 91 LYS A C 1
ATOM 764 O O . LYS A 1 91 ? 0.598 -6.128 -8.121 1.00 95.88 91 LYS A O 1
ATOM 769 N N . THR A 1 92 ? -0.160 -5.698 -10.201 1.00 94.44 92 THR A N 1
ATOM 770 C CA . THR A 1 92 ? 0.590 -4.445 -10.323 1.00 94.44 92 THR A CA 1
ATOM 771 C C . THR A 1 92 ? 0.031 -3.404 -9.354 1.00 94.44 92 THR A C 1
ATOM 773 O O . THR A 1 92 ? -1.147 -3.452 -8.988 1.00 94.44 92 THR A O 1
ATOM 776 N N . LEU A 1 93 ? 0.846 -2.439 -8.921 1.00 93.88 93 LEU A N 1
ATOM 777 C CA . LEU A 1 93 ? 0.328 -1.344 -8.096 1.00 93.88 93 LEU A CA 1
ATOM 778 C C . LEU A 1 93 ? -0.808 -0.581 -8.781 1.00 93.88 93 LEU A C 1
ATOM 780 O O . LEU A 1 93 ? -1.743 -0.183 -8.096 1.00 93.88 93 LEU A O 1
ATOM 784 N N . GLU A 1 94 ? -0.783 -0.436 -10.104 1.00 94.25 94 GLU A N 1
ATOM 785 C CA . GLU A 1 94 ? -1.893 0.155 -10.854 1.00 94.25 94 GLU A CA 1
ATOM 786 C C . GLU A 1 94 ? -3.199 -0.629 -10.628 1.00 94.25 94 GLU A C 1
ATOM 788 O O . GLU A 1 94 ? -4.216 -0.067 -10.216 1.00 94.25 94 GLU A O 1
ATOM 793 N N . GLU A 1 95 ? -3.172 -1.953 -10.787 1.00 95.31 95 GLU A N 1
ATOM 794 C CA . GLU A 1 95 ? -4.334 -2.808 -10.527 1.00 95.31 95 GLU A CA 1
ATOM 795 C C . GLU A 1 95 ? -4.770 -2.780 -9.052 1.00 95.31 95 GLU A C 1
ATOM 797 O O . GLU A 1 95 ? -5.965 -2.865 -8.750 1.00 95.31 95 GLU A O 1
ATOM 802 N N . VAL A 1 96 ? -3.820 -2.660 -8.116 1.00 95.56 96 VAL A N 1
ATOM 803 C CA . VAL A 1 96 ? -4.112 -2.499 -6.682 1.00 95.56 96 VAL A CA 1
ATOM 804 C C . VAL A 1 96 ? -4.805 -1.161 -6.416 1.00 95.56 96 VAL A C 1
ATOM 806 O O . VAL A 1 96 ? -5.778 -1.120 -5.660 1.00 95.56 96 VAL A O 1
ATOM 809 N N . GLY A 1 97 ? -4.349 -0.083 -7.054 1.00 93.69 97 GLY A N 1
ATOM 810 C CA . GLY A 1 97 ? -4.970 1.239 -6.982 1.00 93.69 97 GLY A CA 1
ATOM 811 C C . GLY A 1 97 ? -6.408 1.230 -7.504 1.00 93.69 97 GLY A C 1
ATOM 812 O O . GLY A 1 97 ? -7.267 1.923 -6.958 1.00 93.69 97 GLY A O 1
ATOM 813 N N . ASP A 1 98 ? -6.698 0.387 -8.495 1.00 95.56 98 ASP A N 1
ATOM 814 C CA . ASP A 1 98 ? -8.032 0.194 -9.077 1.00 95.56 98 ASP A CA 1
ATOM 815 C C . ASP A 1 98 ? -8.972 -0.724 -8.290 1.00 95.56 98 ASP A C 1
ATOM 817 O O . ASP A 1 98 ? -10.150 -0.844 -8.649 1.00 95.56 98 ASP A O 1
ATOM 821 N N . LEU A 1 99 ? -8.513 -1.340 -7.195 1.00 94.62 99 LEU A N 1
ATOM 822 C CA . LEU A 1 99 ? -9.381 -2.158 -6.353 1.00 94.62 99 LEU A CA 1
ATOM 823 C C . LEU A 1 99 ? -10.559 -1.335 -5.828 1.00 94.62 99 LEU A C 1
ATOM 825 O O . LEU A 1 99 ? -10.388 -0.341 -5.128 1.00 94.62 99 LEU A O 1
ATOM 829 N N . GLN A 1 100 ? -11.769 -1.812 -6.110 1.00 92.50 100 GLN A N 1
ATOM 830 C CA . GLN A 1 100 ? -12.997 -1.257 -5.550 1.00 92.50 100 GLN A CA 1
ATOM 831 C C . GLN A 1 100 ? -13.106 -1.644 -4.073 1.00 92.50 100 GLN A C 1
ATOM 833 O O . GLN A 1 100 ? -13.107 -2.828 -3.711 1.00 92.50 100 GLN A O 1
ATOM 838 N N . VAL A 1 101 ? -13.179 -0.649 -3.202 1.00 86.69 101 VAL A N 1
ATOM 839 C CA . VAL A 1 101 ? -13.220 -0.799 -1.745 1.00 86.69 101 VAL A CA 1
ATOM 840 C C . VAL A 1 101 ? -14.455 -0.106 -1.187 1.00 86.69 101 VAL A C 1
ATOM 842 O O . VAL A 1 101 ? -14.902 0.920 -1.705 1.00 86.69 101 VAL A O 1
ATOM 845 N N . ASP A 1 102 ? -15.026 -0.715 -0.152 1.00 82.56 102 ASP A N 1
ATOM 846 C CA . ASP A 1 102 ? -16.124 -0.161 0.634 1.00 82.56 102 ASP A CA 1
ATOM 847 C C . ASP A 1 102 ? -15.590 0.046 2.056 1.00 82.56 102 ASP A C 1
ATOM 849 O O . ASP A 1 102 ? -15.214 -0.921 2.727 1.00 82.56 102 ASP A O 1
ATOM 853 N N . PHE A 1 103 ? -15.413 1.310 2.447 1.00 76.56 103 PHE A N 1
ATOM 854 C CA . PHE A 1 103 ? -14.769 1.710 3.701 1.00 76.56 103 PHE A CA 1
ATOM 855 C C . PHE A 1 103 ? -15.776 2.149 4.751 1.00 76.56 103 PHE A C 1
ATOM 857 O O . PHE A 1 103 ? -16.873 2.615 4.397 1.00 76.56 103 PHE A O 1
#

Sequence (103 aa):
MVKLRDHEKLKGLWPPVFEGPHSFWDKHHPGGEWGELQQVKWVVPDRKGELPYLKIIVHWDEVDFRGVMTHDDTPFLKKVYEAMKSRGIRKTLEEVGDLQVDF

Radius of gyration: 13.56 Å; chains: 1; bounding box: 39×23×39 Å

pLDDT: mean 89.8, std 7.74, range [64.25, 97.0]

Secondary structure (DSSP, 8-state):
-EEGGG-GGGBTTBSPPEE--GGGTTS--SSSS-SEEEEEEEE--SSTTPPPEEEEEEEETTEEEEEEEE-S-HHHHHHHHHHHHHHTTTSBHHHHHT-EE--

Foldseek 3Di:
DDQQLPDPQCVVPPPFDKDWDPVVVVDDAPPSFFAAWADKDWDDDPDPPDFIKIWTWGDDPNTIITGIGGGPPPVVRVQLRVLCHVPRHRHTSVVSRRRDGDD